Protein AF-A0A6P0INC9-F1 (afdb_monomer_lite)

Foldseek 3Di:
DDDPCVVVVVVCVVVQQKDWDADPVGIDIDGRVVVCPDPVNVVVVD

Structure (mmCIF, N/CA/C/O backbone):
data_AF-A0A6P0INC9-F1
#
_entry.id   AF-A0A6P0INC9-F1
#
loop_
_atom_site.group_PDB
_atom_site.id
_atom_site.type_symbol
_atom_site.label_atom_id
_atom_site.label_alt_id
_atom_site.label_comp_id
_atom_site.label_asym_id
_atom_site.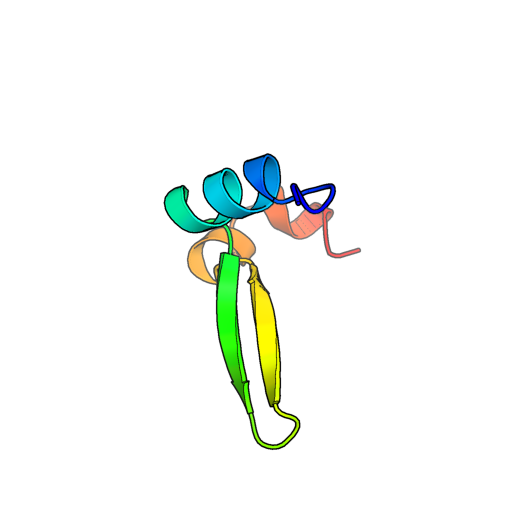label_entity_id
_atom_site.label_seq_id
_atom_site.pdbx_PDB_ins_code
_atom_site.Cartn_x
_atom_site.Cartn_y
_atom_site.Cartn_z
_atom_site.occupancy
_atom_site.B_iso_or_equiv
_atom_site.auth_seq_id
_atom_site.auth_comp_id
_atom_site.auth_asym_id
_atom_site.auth_atom_id
_atom_site.pdbx_PDB_model_num
ATOM 1 N N . GLN A 1 1 ? -12.654 13.725 18.301 1.00 52.97 1 GLN A N 1
ATOM 2 C CA . GLN A 1 1 ? -11.616 12.703 18.543 1.00 52.97 1 GLN A CA 1
ATOM 3 C C . GLN A 1 1 ? -10.797 12.608 17.266 1.00 52.97 1 GLN A C 1
ATOM 5 O O . GLN A 1 1 ? -11.340 12.139 16.282 1.00 52.97 1 GLN A O 1
ATOM 10 N N . SER A 1 2 ? -9.576 13.149 17.233 1.00 56.47 2 SER A N 1
ATOM 11 C CA . SER A 1 2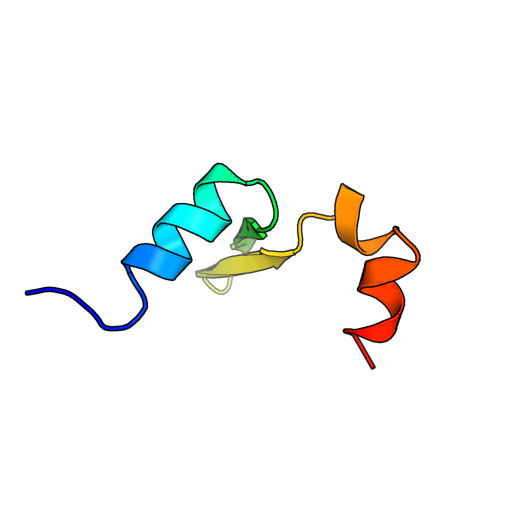 ? -8.675 12.982 16.081 1.00 56.47 2 SER A CA 1
ATOM 12 C C . SER A 1 2 ? -7.878 11.707 16.290 1.00 56.47 2 SER A C 1
ATOM 14 O O . SER A 1 2 ? -7.130 11.608 17.265 1.00 56.47 2 SER A O 1
ATOM 16 N N . VAL A 1 3 ? -8.075 10.718 15.423 1.00 63.66 3 VAL A N 1
ATOM 17 C CA . VAL A 1 3 ? -7.263 9.503 15.440 1.00 63.66 3 VAL A CA 1
ATOM 18 C C . VAL A 1 3 ? -5.879 9.867 14.906 1.00 63.66 3 VAL A C 1
ATOM 20 O O . VAL A 1 3 ? -5.737 10.597 13.924 1.00 63.66 3 VAL A O 1
ATOM 23 N N . LYS A 1 4 ? -4.830 9.412 15.590 1.00 60.69 4 LYS A N 1
ATOM 24 C CA . LYS A 1 4 ? -3.448 9.665 15.172 1.00 60.69 4 LYS A CA 1
ATOM 25 C C . LYS A 1 4 ? -3.236 9.048 13.780 1.00 60.69 4 LYS A C 1
ATOM 27 O O . LYS A 1 4 ? -3.501 7.862 13.614 1.00 60.69 4 LYS A O 1
ATOM 32 N N . GLY A 1 5 ? -2.781 9.837 12.805 1.00 66.44 5 GLY A N 1
ATOM 33 C CA . GLY A 1 5 ? -2.593 9.392 11.416 1.00 66.44 5 GLY A CA 1
ATOM 34 C C . GLY A 1 5 ? -3.730 9.755 10.453 1.00 66.44 5 GLY A C 1
ATOM 35 O O . GLY A 1 5 ? -3.627 9.465 9.266 1.00 66.44 5 GLY A O 1
ATOM 36 N N . GLU A 1 6 ? -4.814 10.383 10.918 1.00 73.94 6 GLU A N 1
ATOM 37 C CA . GLU A 1 6 ? -5.975 10.695 10.072 1.00 73.94 6 GLU A CA 1
ATOM 38 C C . GLU A 1 6 ? -5.696 11.780 9.015 1.00 73.94 6 GLU A C 1
ATOM 40 O O . GLU A 1 6 ? -6.208 11.714 7.896 1.00 73.94 6 GLU A O 1
ATOM 45 N N . GLN A 1 7 ? -4.832 12.750 9.325 1.00 70.31 7 GLN A N 1
ATOM 46 C CA . GLN A 1 7 ? -4.425 13.798 8.383 1.00 70.31 7 GLN A CA 1
ATOM 47 C C . GLN A 1 7 ? -3.527 13.227 7.271 1.00 70.31 7 GLN A C 1
ATOM 49 O O . GLN A 1 7 ? -3.695 13.536 6.087 1.00 70.31 7 GLN A O 1
ATOM 54 N N . GLU A 1 8 ? -2.592 12.356 7.646 1.00 67.94 8 GLU A N 1
ATOM 55 C CA . GLU A 1 8 ? -1.704 11.635 6.740 1.00 67.94 8 GLU A CA 1
ATOM 56 C C . GLU A 1 8 ? -2.498 10.653 5.869 1.00 67.94 8 GLU A C 1
ATOM 58 O O . GLU A 1 8 ? -2.294 10.589 4.658 1.00 67.94 8 GLU A O 1
ATOM 63 N N . TYR A 1 9 ? -3.483 9.970 6.454 1.00 65.19 9 TYR A N 1
ATOM 64 C CA . TYR A 1 9 ? -4.395 9.066 5.757 1.00 65.19 9 TYR A CA 1
ATOM 65 C C . TYR A 1 9 ? -5.248 9.791 4.702 1.00 65.19 9 TYR A C 1
ATOM 67 O O . TYR A 1 9 ? -5.303 9.369 3.546 1.00 65.19 9 TYR A O 1
ATOM 75 N N . GLN A 1 10 ? -5.839 10.939 5.052 1.00 65.62 10 GLN A N 1
ATOM 76 C CA . GLN A 1 10 ? -6.567 11.798 4.105 1.00 65.62 10 GLN A CA 1
ATO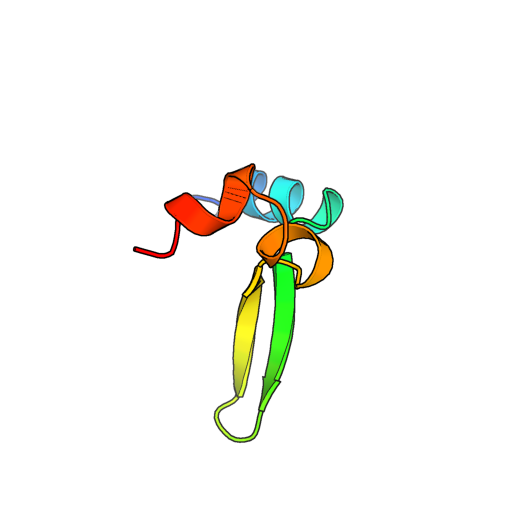M 77 C C . GLN A 1 10 ? -5.669 12.299 2.960 1.00 65.62 10 GLN A C 1
ATOM 79 O O . GLN A 1 10 ? -6.119 12.409 1.817 1.00 65.62 10 GLN A O 1
ATOM 84 N N . THR A 1 11 ? -4.396 12.583 3.246 1.00 65.69 11 THR A N 1
ATOM 85 C CA . THR A 1 11 ? -3.413 13.018 2.240 1.00 65.69 11 THR A CA 1
ATOM 86 C C . THR A 1 11 ? -3.051 11.883 1.276 1.00 65.69 11 THR A C 1
ATOM 88 O O . THR A 1 11 ? -3.004 12.092 0.061 1.00 65.69 11 THR A O 1
ATOM 91 N N . LEU A 1 12 ? -2.850 10.665 1.786 1.00 64.19 12 LEU A N 1
ATOM 92 C CA . LEU A 1 12 ? -2.532 9.477 0.983 1.00 64.19 12 LEU A CA 1
ATOM 93 C C . LEU A 1 12 ? -3.704 9.026 0.096 1.00 64.19 12 LEU A C 1
ATOM 95 O O . LEU A 1 12 ? -3.495 8.660 -1.060 1.00 64.19 12 LEU A O 1
ATOM 99 N N . LEU A 1 13 ? -4.941 9.127 0.590 1.00 61.75 13 LEU A N 1
ATOM 100 C CA . LEU A 1 13 ? -6.138 8.820 -0.201 1.00 61.75 13 LEU A CA 1
ATOM 101 C C . LEU A 1 13 ? -6.335 9.787 -1.378 1.00 61.75 13 LEU A C 1
ATOM 103 O O . LEU A 1 13 ? -6.695 9.369 -2.476 1.00 61.75 13 LEU A O 1
ATOM 107 N N . ARG A 1 14 ? -6.081 11.088 -1.181 1.00 62.81 14 ARG A N 1
ATOM 108 C CA . ARG A 1 14 ? -6.283 12.112 -2.228 1.00 62.81 14 ARG A CA 1
ATOM 109 C C . ARG A 1 14 ? -5.175 12.161 -3.277 1.00 62.81 14 ARG A C 1
ATOM 111 O O . ARG A 1 14 ? -5.358 12.775 -4.322 1.00 62.81 14 ARG A O 1
ATOM 118 N N . SER A 1 15 ? -4.040 11.530 -3.007 1.00 67.69 15 SER A N 1
ATOM 119 C CA . SER A 1 15 ? -2.864 11.524 -3.883 1.00 67.69 15 SER A CA 1
ATOM 120 C C . SER A 1 15 ? -2.796 10.310 -4.815 1.00 67.69 15 SER A C 1
ATOM 122 O O . SER A 1 15 ? -1.859 10.204 -5.600 1.00 67.69 15 SER A O 1
ATOM 124 N N . MET A 1 16 ? -3.794 9.414 -4.767 1.00 74.50 16 MET A N 1
ATOM 125 C CA . MET A 1 16 ? -3.840 8.149 -5.518 1.00 74.50 16 MET A CA 1
ATOM 126 C C . MET A 1 16 ? -2.660 7.199 -5.249 1.00 74.50 16 MET A C 1
ATOM 128 O O . MET A 1 16 ? -2.403 6.304 -6.057 1.00 74.50 16 MET A O 1
ATOM 132 N N . PHE A 1 17 ? -1.937 7.368 -4.135 1.00 77.69 17 PHE A N 1
ATOM 133 C CA . PHE A 1 17 ? -0.833 6.471 -3.780 1.00 77.69 17 PHE A CA 1
ATOM 134 C C . PHE A 1 17 ? -1.321 5.096 -3.328 1.00 77.69 17 PHE A C 1
ATOM 136 O O . PHE A 1 17 ? -0.630 4.103 -3.554 1.00 77.69 17 PHE A O 1
ATOM 143 N N . VAL A 1 18 ? -2.505 5.037 -2.717 1.00 80.69 18 VAL A N 1
ATOM 144 C CA . VAL A 1 18 ? -3.100 3.814 -2.177 1.00 80.69 18 VAL A CA 1
ATOM 145 C C . VAL A 1 18 ? -4.554 3.666 -2.608 1.00 80.69 18 VAL A C 1
ATOM 147 O O . VAL A 1 18 ? -5.269 4.660 -2.747 1.00 80.69 18 VAL A O 1
ATOM 150 N N . TYR A 1 19 ? -4.989 2.421 -2.784 1.00 85.56 19 TYR A N 1
ATOM 151 C CA . TYR A 1 19 ? -6.380 2.058 -3.042 1.00 85.56 19 TYR A CA 1
ATOM 152 C C . TYR A 1 19 ? -6.895 1.074 -1.997 1.00 85.56 19 TYR A C 1
ATOM 154 O O . TYR A 1 19 ? -6.123 0.321 -1.400 1.00 85.56 19 TYR A O 1
ATOM 162 N N . GLU A 1 20 ? -8.208 1.119 -1.775 1.00 87.62 20 GLU A N 1
ATOM 163 C CA . GLU A 1 20 ? -8.926 0.101 -1.016 1.00 87.62 20 GLU A CA 1
ATOM 164 C C . GLU A 1 20 ? -9.186 -1.099 -1.931 1.00 87.62 20 GLU A C 1
ATOM 166 O O . GLU A 1 20 ? -9.718 -0.954 -3.033 1.00 87.62 20 GLU A O 1
ATOM 171 N N . TYR A 1 21 ? -8.808 -2.277 -1.460 1.00 87.75 21 TYR A N 1
ATOM 172 C CA . TYR A 1 21 ? -9.070 -3.566 -2.077 1.00 87.75 21 TYR A CA 1
ATOM 173 C C . TYR A 1 21 ? -10.029 -4.349 -1.189 1.00 87.75 21 TYR A C 1
ATOM 175 O O . TYR A 1 21 ? -10.076 -4.153 0.029 1.00 87.75 21 TYR A O 1
ATOM 183 N N . GLN A 1 22 ? -10.798 -5.242 -1.803 1.00 94.06 22 GLN A N 1
ATOM 184 C CA . GLN A 1 22 ? -11.738 -6.096 -1.097 1.00 94.06 22 GLN A CA 1
ATOM 185 C C . GLN A 1 22 ? -11.624 -7.527 -1.613 1.00 94.06 22 GLN A C 1
ATOM 187 O O . GLN A 1 22 ? -11.723 -7.764 -2.817 1.00 94.06 22 GLN A O 1
ATOM 192 N N . ASP A 1 23 ? -11.465 -8.466 -0.688 1.00 93.12 23 ASP A N 1
ATOM 193 C CA . ASP A 1 23 ? -11.510 -9.903 -0.942 1.00 93.12 23 ASP A CA 1
ATOM 194 C C . ASP A 1 23 ? -12.392 -10.616 0.100 1.00 93.12 23 ASP A C 1
ATOM 196 O O . ASP A 1 23 ? -13.111 -9.980 0.878 1.00 93.12 23 ASP A O 1
ATOM 200 N N . GLU A 1 24 ? -12.379 -11.951 0.091 1.00 95.50 24 GL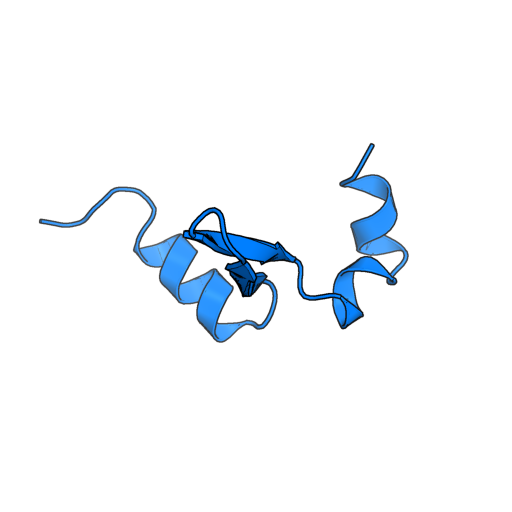U A N 1
ATOM 201 C CA . GLU A 1 24 ? -13.168 -12.781 1.009 1.00 95.50 24 GLU A CA 1
ATOM 202 C C . GLU A 1 24 ? -12.796 -12.584 2.490 1.00 95.50 24 GLU A C 1
ATOM 204 O O . GLU A 1 24 ? -13.610 -12.879 3.364 1.00 95.50 24 GLU A O 1
ATOM 209 N N . GLN A 1 25 ? -11.594 -12.084 2.794 1.00 92.94 25 GLN A N 1
ATOM 210 C CA . GLN A 1 25 ? -11.131 -11.823 4.159 1.00 92.94 25 GLN A CA 1
ATOM 211 C C . GLN A 1 25 ? -11.461 -10.403 4.642 1.00 92.94 25 GLN A C 1
ATOM 213 O O . GLN A 1 25 ? -11.395 -10.135 5.844 1.00 92.94 25 GLN A O 1
ATOM 218 N N . GLY A 1 26 ? -11.864 -9.501 3.743 1.00 91.38 26 GLY A N 1
ATOM 219 C CA . GLY A 1 26 ? -12.337 -8.163 4.082 1.00 91.38 26 GLY A CA 1
ATOM 220 C C . GLY A 1 26 ? -11.707 -7.068 3.230 1.00 91.38 26 GLY A C 1
ATOM 221 O O . GLY A 1 26 ? -11.299 -7.288 2.093 1.00 91.38 26 GLY A O 1
ATOM 222 N N . ARG A 1 27 ? -11.686 -5.847 3.776 1.00 90.94 27 ARG A N 1
ATOM 223 C CA . ARG A 1 27 ? -11.128 -4.667 3.107 1.00 90.94 27 ARG A CA 1
ATOM 224 C C . ARG A 1 27 ? -9.726 -4.376 3.615 1.00 90.94 27 ARG A C 1
ATOM 226 O O . ARG A 1 27 ? -9.496 -4.377 4.823 1.00 90.94 27 ARG A O 1
ATOM 233 N N . TRP A 1 28 ? -8.813 -4.092 2.700 1.00 87.50 28 TRP A N 1
ATOM 234 C CA . TRP A 1 28 ? -7.433 -3.733 3.009 1.00 87.50 28 TRP A CA 1
ATOM 235 C C . TRP A 1 28 ? -6.928 -2.653 2.052 1.00 87.50 28 TRP A C 1
ATOM 237 O O . TRP A 1 28 ? -7.497 -2.435 0.987 1.00 87.50 28 TRP A O 1
ATOM 247 N N . PHE A 1 29 ? -5.868 -1.944 2.440 1.00 85.88 29 PHE A N 1
ATOM 248 C CA . PHE A 1 29 ? -5.291 -0.863 1.638 1.00 85.88 29 PHE A CA 1
ATOM 249 C C . PHE A 1 29 ? -3.920 -1.268 1.111 1.00 85.88 29 PHE A C 1
ATOM 251 O O . PHE A 1 29 ? -3.091 -1.777 1.865 1.00 85.88 29 PHE A O 1
ATOM 258 N N . GLY A 1 30 ? -3.667 -1.009 -0.168 1.00 85.44 30 GLY A N 1
ATOM 259 C CA . GLY A 1 30 ? -2.387 -1.295 -0.817 1.00 85.44 30 GLY A CA 1
ATOM 260 C C . GLY A 1 30 ? -1.957 -0.178 -1.758 1.00 85.44 30 GLY A C 1
ATOM 261 O O . GLY A 1 30 ? -2.756 0.691 -2.104 1.00 85.44 30 GLY A O 1
ATOM 262 N N . ILE A 1 31 ? -0.693 -0.204 -2.183 1.00 85.12 31 ILE A N 1
ATOM 263 C CA . ILE A 1 31 ? -0.153 0.758 -3.153 1.00 85.12 31 ILE A CA 1
ATOM 264 C C . ILE A 1 31 ? -0.907 0.624 -4.485 1.00 85.12 31 ILE A C 1
ATOM 266 O O . ILE A 1 31 ? -1.283 -0.475 -4.896 1.00 85.12 31 ILE A O 1
ATOM 270 N N . ASN A 1 32 ? -1.142 1.749 -5.159 1.00 84.56 32 ASN A N 1
ATOM 271 C CA . ASN A 1 32 ? -1.701 1.769 -6.506 1.00 84.56 32 ASN A CA 1
ATOM 272 C C . ASN A 1 32 ? -0.780 0.983 -7.468 1.00 84.56 32 ASN A C 1
ATOM 274 O O . ASN A 1 32 ? 0.405 1.321 -7.558 1.00 84.56 32 ASN A O 1
ATOM 278 N N . PRO A 1 33 ? -1.275 -0.022 -8.218 1.00 80.81 33 PRO A N 1
ATOM 279 C CA . PRO A 1 33 ? -0.429 -0.877 -9.052 1.00 80.81 33 PRO A CA 1
ATOM 280 C C . PRO A 1 33 ? 0.361 -0.084 -10.099 1.00 80.81 33 PRO A C 1
ATOM 282 O O . PRO A 1 33 ? 1.531 -0.373 -10.338 1.00 80.81 33 PRO A O 1
ATOM 285 N N . ALA A 1 34 ? -0.222 1.003 -10.619 1.00 81.12 34 ALA A N 1
ATOM 286 C CA . ALA A 1 34 ? 0.440 1.902 -11.565 1.00 81.12 34 ALA A CA 1
ATOM 287 C C . ALA A 1 34 ? 1.709 2.561 -10.992 1.00 81.12 34 ALA A C 1
ATOM 289 O O . ALA A 1 34 ? 2.590 2.986 -11.736 1.00 81.12 34 ALA A O 1
ATOM 290 N N . LEU A 1 35 ? 1.809 2.659 -9.665 1.00 77.19 35 LEU A N 1
ATOM 291 C CA . LEU A 1 35 ? 2.974 3.192 -8.966 1.00 77.19 35 LEU A CA 1
ATOM 292 C C . LEU A 1 35 ? 3.942 2.088 -8.549 1.00 77.19 35 LEU A C 1
ATOM 294 O O . LEU A 1 35 ? 5.152 2.315 -8.585 1.00 77.19 35 LEU A O 1
ATOM 298 N N . ALA A 1 36 ? 3.433 0.901 -8.207 1.00 76.06 36 ALA A N 1
ATOM 299 C CA . ALA A 1 36 ? 4.241 -0.258 -7.827 1.00 76.06 36 ALA A CA 1
ATOM 300 C C . ALA A 1 36 ? 5.217 -0.689 -8.938 1.00 76.06 36 ALA A C 1
ATOM 302 O O . ALA A 1 36 ? 6.328 -1.136 -8.659 1.00 76.06 36 ALA A O 1
ATOM 303 N N . GLU A 1 37 ? 4.838 -0.497 -10.202 1.00 71.00 37 GLU A N 1
ATOM 304 C CA . GLU A 1 37 ? 5.679 -0.825 -11.358 1.00 71.00 37 GLU A CA 1
ATOM 305 C C . GLU A 1 37 ? 6.825 0.175 -11.592 1.00 71.00 37 GLU A C 1
ATOM 307 O O . GLU A 1 37 ? 7.801 -0.137 -12.289 1.00 71.00 37 GLU A O 1
ATOM 312 N N . THR A 1 38 ? 6.757 1.367 -10.990 1.00 76.75 38 THR A N 1
ATOM 313 C CA . THR A 1 38 ? 7.798 2.390 -11.142 1.00 76.75 38 THR A CA 1
ATOM 314 C C . THR A 1 38 ? 9.054 2.032 -10.345 1.00 76.75 38 THR A C 1
ATOM 316 O O . THR A 1 38 ? 9.001 1.469 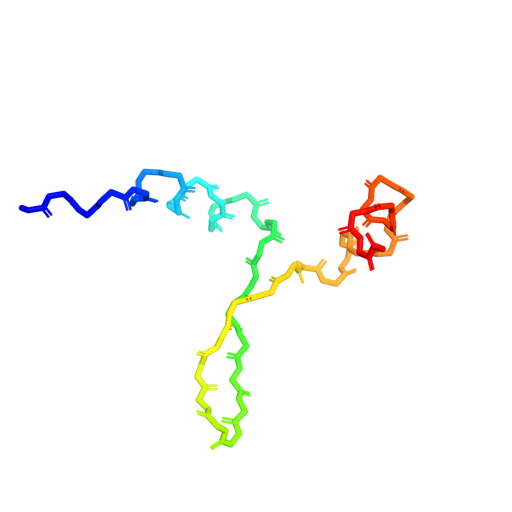-9.251 1.00 76.75 38 THR A O 1
ATOM 319 N N . GLU A 1 39 ? 10.217 2.400 -10.881 1.00 71.56 39 GLU A N 1
ATOM 320 C CA . GLU A 1 39 ? 11.526 2.094 -10.286 1.00 71.56 39 GLU A CA 1
ATOM 321 C C . GLU A 1 39 ? 11.665 2.624 -8.846 1.00 71.56 39 GLU A C 1
ATOM 323 O O . GLU A 1 39 ? 12.278 1.986 -7.995 1.00 71.56 39 GLU A O 1
ATOM 328 N N . LYS A 1 40 ? 10.999 3.747 -8.549 1.00 68.06 40 LYS A N 1
ATOM 329 C CA . LYS A 1 40 ? 10.986 4.400 -7.235 1.00 68.06 40 LYS A CA 1
ATOM 330 C C . LYS A 1 40 ? 10.325 3.563 -6.131 1.00 68.06 40 LYS A C 1
ATOM 332 O O . LYS A 1 40 ? 10.687 3.730 -4.971 1.00 68.06 40 LYS A O 1
ATOM 337 N N . PHE A 1 41 ? 9.360 2.707 -6.467 1.00 67.56 41 PHE A N 1
ATOM 338 C CA . PHE A 1 41 ? 8.617 1.910 -5.483 1.00 67.56 41 PHE A CA 1
ATOM 339 C C . PHE A 1 41 ? 9.040 0.439 -5.445 1.00 67.56 41 PHE A C 1
ATOM 341 O O . PHE A 1 41 ? 8.786 -0.221 -4.442 1.00 67.56 41 PHE A O 1
ATOM 348 N N . ARG A 1 42 ? 9.760 -0.070 -6.454 1.00 62.81 42 ARG A N 1
ATOM 349 C CA . ARG A 1 42 ? 10.296 -1.446 -6.426 1.00 62.81 42 ARG A CA 1
ATOM 350 C C . ARG A 1 42 ? 11.262 -1.705 -5.269 1.00 62.81 42 ARG A C 1
ATOM 352 O O . ARG A 1 42 ? 11.321 -2.821 -4.773 1.00 62.81 42 ARG A O 1
ATOM 359 N N . THR A 1 43 ? 12.003 -0.693 -4.827 1.00 64.06 43 THR A N 1
ATOM 360 C CA . THR A 1 43 ? 12.966 -0.807 -3.717 1.00 64.06 43 THR A CA 1
ATOM 361 C C . THR A 1 43 ? 12.329 -0.728 -2.329 1.00 64.06 43 THR A C 1
ATOM 363 O O . THR A 1 43 ? 12.998 -1.034 -1.351 1.00 64.06 43 THR A O 1
ATOM 366 N N . LEU A 1 44 ? 11.052 -0.341 -2.231 1.00 60.47 44 LEU A N 1
ATOM 367 C CA . LEU A 1 44 ? 10.298 -0.263 -0.972 1.00 60.47 44 LEU A CA 1
ATOM 368 C C . LEU A 1 44 ? 9.629 -1.592 -0.580 1.00 60.47 44 LEU A C 1
ATOM 370 O O . LEU A 1 44 ? 9.113 -1.696 0.528 1.00 60.47 44 LEU A O 1
ATOM 374 N N . VAL A 1 45 ? 9.618 -2.585 -1.477 1.00 53.19 45 VAL A N 1
ATOM 375 C CA . VAL A 1 45 ? 8.940 -3.885 -1.296 1.00 53.19 45 VAL A CA 1
ATOM 376 C C . VAL A 1 45 ? 9.944 -5.021 -0.995 1.00 53.19 45 VAL A C 1
ATOM 378 O O . VAL A 1 45 ? 9.597 -6.191 -1.119 1.00 53.19 45 VAL A O 1
ATOM 381 N N . LEU A 1 46 ? 11.187 -4.702 -0.599 1.00 44.53 46 LEU A N 1
ATOM 382 C CA . LEU A 1 46 ? 12.212 -5.683 -0.197 1.00 44.53 46 LEU A CA 1
ATOM 383 C C . LEU A 1 46 ? 12.477 -5.664 1.311 1.00 44.53 46 LEU A C 1
ATOM 385 O O . LEU A 1 46 ? 12.671 -4.554 1.856 1.00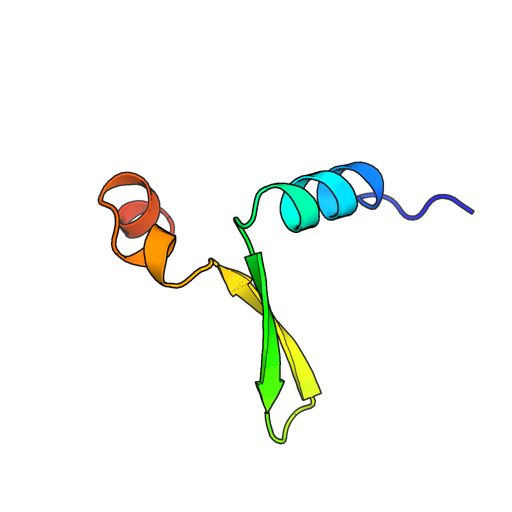 44.53 46 LEU A O 1
#

Sequence (46 aa):
QSVKGEQEYQTLLRSMFVYEYQDEQGRWFGINPALAETEKFRTLVL

pLDDT: mean 73.93, std 12.44, range [44.53, 95.5]

Secondary structure (DSSP, 8-state):
---TTHHHHHHHHHTTSEEEEEETTEEEEEE-HHHHTSHHHHTT--

Radius of gyration: 12.66 Å; chains: 1; bounding box: 26×27×30 Å